Protein AF-A0A9D7K947-F1 (afdb_monomer_lite)

Foldseek 3Di:
DVVVVVVVVVVLCLLVVLQVCLVVVNDQLVVVVVVVVVVQVVVCVVVVHRPQDPCLVVDPCNVVVVVVVVLVSVLSVLLSVLCNPVNSLLSVLLVLVVVLVVLVCCCVVVVDDCPPVNVVVSVVSVVVSVVSPDDPDDDDDPPCVVVSNVSSNVSD

Sequence (156 aa):
MLLLGLCLLINSFIGVIFKWFETHRVDNLAAITSNYFVCLLTGSVVYGKWALPPDLFEKKWFWLAVLMGLLFIITFNLMALTVQKFGVSIATIFQKMSLIAPAILAISLYGEPAPWTKICGILLAILAIVLLSYKKGKTEDSLHLGWMVFYPSVFF

Structure (mmCIF, N/CA/C/O backbone):
data_AF-A0A9D7K947-F1
#
_entry.id   AF-A0A9D7K947-F1
#
loop_
_atom_site.group_PDB
_atom_site.id
_atom_site.type_symbol
_atom_site.label_atom_id
_atom_site.label_alt_id
_atom_site.label_comp_id
_atom_site.label_asym_id
_atom_site.label_entity_id
_atom_site.label_seq_id
_atom_site.pdbx_PDB_ins_code
_atom_site.Cartn_x
_atom_site.Cartn_y
_atom_site.Cartn_z
_atom_site.occupancy
_atom_site.B_iso_or_equiv
_atom_site.auth_seq_id
_atom_site.auth_comp_id
_atom_site.auth_asym_id
_atom_site.auth_atom_id
_atom_site.pdbx_PDB_model_num
ATOM 1 N N . MET A 1 1 ? 12.189 -7.640 15.724 1.00 82.69 1 MET A N 1
ATOM 2 C CA . MET A 1 1 ? 11.849 -6.234 16.056 1.00 82.69 1 MET A CA 1
ATOM 3 C C . MET A 1 1 ? 12.420 -5.238 15.043 1.00 82.69 1 MET A C 1
ATOM 5 O O . MET A 1 1 ? 11.670 -4.376 14.614 1.00 82.69 1 MET A O 1
ATOM 9 N N . LEU A 1 2 ? 13.674 -5.394 14.584 1.00 91.31 2 LEU A N 1
ATOM 10 C CA . LEU A 1 2 ? 14.295 -4.520 13.567 1.00 91.31 2 LEU A CA 1
ATOM 11 C C . LEU A 1 2 ? 13.490 -4.403 12.254 1.00 91.31 2 LEU A C 1
ATOM 13 O O . LEU A 1 2 ? 13.174 -3.296 11.838 1.00 91.31 2 LEU A O 1
ATOM 17 N N . LEU A 1 3 ? 13.101 -5.532 11.641 1.00 89.38 3 LEU A N 1
ATOM 18 C CA . LEU A 1 3 ? 12.311 -5.542 10.395 1.00 89.38 3 LEU A CA 1
ATOM 19 C C . LEU A 1 3 ? 10.975 -4.805 10.538 1.00 89.38 3 LEU A C 1
ATOM 21 O O . LEU A 1 3 ? 10.561 -4.082 9.642 1.00 89.38 3 LEU A O 1
ATOM 25 N N . LEU A 1 4 ? 10.326 -4.955 11.692 1.00 87.19 4 LEU A N 1
ATOM 26 C CA . LEU A 1 4 ? 9.044 -4.319 11.971 1.00 87.19 4 LEU A CA 1
ATOM 27 C C . LEU A 1 4 ? 9.204 -2.799 12.106 1.00 87.19 4 LEU A C 1
ATOM 29 O O . LEU A 1 4 ? 8.423 -2.052 11.528 1.00 87.19 4 LEU A O 1
ATOM 33 N N . GLY A 1 5 ? 10.261 -2.342 12.786 1.00 91.12 5 GLY A N 1
ATOM 34 C CA . GLY A 1 5 ? 10.614 -0.921 12.831 1.00 91.12 5 GLY A CA 1
ATOM 35 C C . GLY A 1 5 ? 10.901 -0.351 11.440 1.00 91.12 5 GLY A C 1
ATOM 36 O O . GLY A 1 5 ? 10.385 0.707 11.092 1.00 91.12 5 GLY A O 1
ATOM 37 N N . LEU A 1 6 ? 11.647 -1.086 10.613 1.00 88.56 6 LEU A N 1
ATOM 38 C CA . LEU A 1 6 ? 11.965 -0.677 9.245 1.00 88.56 6 LEU A CA 1
ATOM 39 C C . LEU A 1 6 ? 10.706 -0.591 8.363 1.00 88.56 6 LEU A C 1
ATOM 41 O O . LEU A 1 6 ? 10.530 0.392 7.648 1.00 88.56 6 LEU A O 1
ATOM 45 N N . CYS A 1 7 ? 9.785 -1.555 8.475 1.00 88.25 7 CYS A N 1
ATOM 46 C CA . CYS A 1 7 ? 8.483 -1.505 7.803 1.00 88.25 7 CYS A CA 1
ATOM 47 C C . CYS A 1 7 ? 7.656 -0.284 8.221 1.00 88.25 7 CYS A C 1
ATOM 49 O O . CYS A 1 7 ? 7.077 0.374 7.360 1.00 88.25 7 CYS A O 1
ATOM 51 N N . LEU A 1 8 ? 7.604 0.038 9.518 1.00 86.81 8 LEU A N 1
ATOM 52 C CA . LEU A 1 8 ? 6.869 1.208 10.009 1.00 86.81 8 LEU A CA 1
ATOM 53 C C . LEU A 1 8 ? 7.463 2.519 9.485 1.00 86.81 8 LEU A C 1
ATOM 55 O O . LEU A 1 8 ? 6.717 3.412 9.075 1.00 86.81 8 LEU A O 1
ATOM 59 N N . LEU A 1 9 ? 8.795 2.620 9.465 1.00 88.69 9 LEU A N 1
ATOM 60 C CA . LEU A 1 9 ? 9.492 3.778 8.912 1.00 88.69 9 LEU A CA 1
ATOM 61 C C . LEU A 1 9 ? 9.172 3.940 7.424 1.00 88.69 9 LEU A C 1
ATOM 63 O O . LEU A 1 9 ? 8.673 4.991 7.029 1.00 88.69 9 LEU A O 1
ATOM 67 N N . ILE A 1 10 ? 9.377 2.895 6.618 1.00 88.81 10 ILE A N 1
ATOM 68 C CA . ILE A 1 10 ? 9.125 2.940 5.169 1.00 88.81 10 ILE A CA 1
ATOM 69 C C . ILE A 1 10 ? 7.658 3.266 4.871 1.00 88.81 10 ILE A C 1
ATOM 71 O O . ILE A 1 10 ? 7.387 4.096 4.008 1.00 88.81 10 ILE A O 1
ATOM 75 N N . ASN A 1 11 ? 6.712 2.678 5.610 1.00 85.62 11 ASN A N 1
ATOM 76 C CA . ASN A 1 11 ? 5.289 2.969 5.438 1.00 85.62 11 ASN A CA 1
ATOM 77 C C . ASN A 1 11 ? 4.984 4.457 5.704 1.00 85.62 11 ASN A C 1
ATOM 79 O O . ASN A 1 11 ? 4.332 5.118 4.898 1.00 85.62 11 ASN A O 1
ATOM 83 N N . SER A 1 12 ? 5.564 5.028 6.763 1.00 83.62 12 SER A N 1
ATOM 84 C CA . SER A 1 12 ? 5.398 6.453 7.085 1.00 83.62 12 SER A CA 1
ATOM 85 C C . SER A 1 12 ? 5.957 7.381 5.993 1.00 83.62 12 SER A C 1
ATOM 87 O O . SER A 1 12 ? 5.421 8.467 5.768 1.00 83.62 12 SER A O 1
ATOM 89 N N . PHE A 1 13 ? 6.998 6.952 5.269 1.00 89.19 13 PHE A N 1
ATOM 90 C CA . PHE A 1 13 ? 7.571 7.711 4.153 1.00 89.19 13 PHE A CA 1
ATOM 91 C C . PHE A 1 13 ? 6.664 7.777 2.917 1.00 89.19 13 PHE A C 1
ATOM 93 O O . PHE A 1 13 ? 6.797 8.723 2.143 1.00 89.19 13 PHE A O 1
ATOM 100 N N . ILE A 1 14 ? 5.717 6.850 2.730 1.00 88.50 14 ILE A N 1
ATOM 101 C CA . ILE A 1 14 ? 4.839 6.827 1.544 1.00 88.50 14 ILE A CA 1
ATOM 102 C C . ILE A 1 14 ? 4.046 8.135 1.424 1.00 88.50 14 ILE A C 1
ATOM 104 O O . ILE A 1 14 ? 4.009 8.750 0.358 1.00 88.50 14 ILE A O 1
ATOM 108 N N . GLY A 1 15 ? 3.466 8.613 2.530 1.00 85.06 15 GLY A N 1
ATOM 109 C CA . GLY A 1 15 ? 2.753 9.893 2.543 1.00 85.06 15 GLY A CA 1
ATOM 110 C C . GLY A 1 15 ? 3.668 11.077 2.211 1.00 85.06 15 GLY A C 1
ATOM 111 O O . GLY A 1 15 ? 3.282 11.980 1.472 1.00 85.06 15 GLY A O 1
ATOM 112 N N . VAL A 1 16 ? 4.913 11.060 2.688 1.00 90.00 16 VAL A N 1
ATOM 113 C CA . VAL A 1 16 ? 5.898 12.105 2.368 1.00 90.00 16 VAL A CA 1
ATOM 114 C C . VAL A 1 16 ? 6.243 12.094 0.876 1.00 90.00 16 VAL A C 1
ATOM 116 O O . VAL A 1 16 ? 6.286 13.156 0.258 1.00 90.00 16 VAL A O 1
ATOM 119 N N . ILE A 1 17 ? 6.413 10.912 0.276 1.00 91.81 17 ILE A N 1
ATOM 120 C CA . ILE A 1 17 ? 6.685 10.749 -1.159 1.00 91.81 17 ILE A CA 1
ATOM 121 C C . ILE A 1 17 ? 5.522 11.283 -1.999 1.00 91.81 17 ILE A C 1
ATOM 123 O O . ILE A 1 17 ? 5.752 12.043 -2.935 1.00 91.81 17 ILE A O 1
ATOM 127 N N . PHE A 1 18 ? 4.272 10.968 -1.648 1.00 91.06 18 PHE A N 1
ATOM 128 C CA . PHE A 1 18 ? 3.122 11.501 -2.383 1.00 91.06 18 PHE A CA 1
ATOM 129 C C . PHE A 1 18 ? 3.003 13.020 -2.285 1.00 91.06 18 PHE A C 1
ATOM 131 O O . PHE A 1 18 ? 2.647 13.668 -3.273 1.00 91.06 18 PHE A O 1
ATOM 138 N N . LYS A 1 19 ? 3.348 13.607 -1.133 1.00 88.69 19 LYS A N 1
ATOM 139 C CA . LYS A 1 19 ? 3.427 15.067 -1.012 1.00 88.69 19 LYS A CA 1
ATOM 140 C C . LYS A 1 19 ? 4.570 15.638 -1.854 1.00 88.69 19 LYS A C 1
ATOM 142 O O . LYS A 1 19 ? 4.423 16.689 -2.467 1.00 88.69 19 LYS A O 1
ATOM 147 N N . TRP A 1 20 ? 5.693 14.932 -1.930 1.00 93.31 20 TRP A N 1
ATOM 148 C CA . TRP A 1 20 ? 6.827 15.315 -2.766 1.00 93.31 20 TRP A CA 1
ATOM 149 C C . TRP A 1 20 ? 6.498 15.245 -4.269 1.00 93.31 20 TRP A C 1
ATOM 151 O O . TRP A 1 20 ? 6.892 16.155 -5.003 1.00 93.31 20 TRP A O 1
ATOM 161 N N . PHE A 1 21 ? 5.723 14.246 -4.714 1.00 93.62 21 PHE A N 1
ATOM 162 C CA . PHE A 1 21 ? 5.224 14.141 -6.093 1.00 93.62 21 PHE A CA 1
ATOM 163 C C . PHE A 1 21 ? 4.383 15.348 -6.504 1.00 93.62 21 PHE A C 1
ATOM 165 O O . PHE A 1 21 ? 4.563 15.845 -7.611 1.00 93.62 21 PHE A O 1
ATOM 172 N N . GLU A 1 22 ? 3.535 15.873 -5.619 1.00 91.06 22 GLU A N 1
ATOM 173 C CA . GLU A 1 22 ? 2.759 17.091 -5.893 1.00 91.06 22 GLU A CA 1
ATOM 174 C C . GLU A 1 22 ? 3.663 18.302 -6.120 1.00 91.06 22 GLU A C 1
ATOM 176 O O . GLU A 1 22 ? 3.508 19.010 -7.115 1.00 91.06 22 GLU A O 1
ATOM 181 N N . THR A 1 23 ? 4.653 18.506 -5.247 1.00 90.81 23 THR A N 1
ATOM 182 C CA . THR A 1 23 ? 5.606 19.619 -5.367 1.00 90.81 23 THR A CA 1
ATOM 183 C C . THR A 1 23 ? 6.410 19.552 -6.669 1.00 90.81 23 THR A C 1
ATOM 185 O O . THR A 1 23 ? 6.706 20.587 -7.262 1.00 90.81 23 THR A O 1
ATOM 188 N N . HIS A 1 24 ? 6.734 18.345 -7.140 1.00 92.50 24 HIS A N 1
ATOM 189 C CA . HIS A 1 24 ? 7.538 18.117 -8.348 1.00 92.50 24 HIS A CA 1
ATOM 190 C C . HIS A 1 24 ? 6.697 17.801 -9.593 1.00 92.50 24 HIS A C 1
ATOM 192 O O . HIS A 1 24 ? 7.260 17.513 -10.646 1.00 92.50 24 HIS A O 1
ATOM 198 N N . ARG A 1 25 ? 5.361 17.873 -9.490 1.00 91.38 25 ARG A N 1
ATOM 199 C CA . ARG A 1 25 ? 4.404 17.573 -10.571 1.00 91.38 25 ARG A CA 1
ATOM 200 C C . ARG A 1 25 ? 4.622 16.199 -11.220 1.00 91.38 25 ARG A C 1
ATOM 202 O O . ARG A 1 25 ? 4.486 16.048 -12.432 1.00 91.38 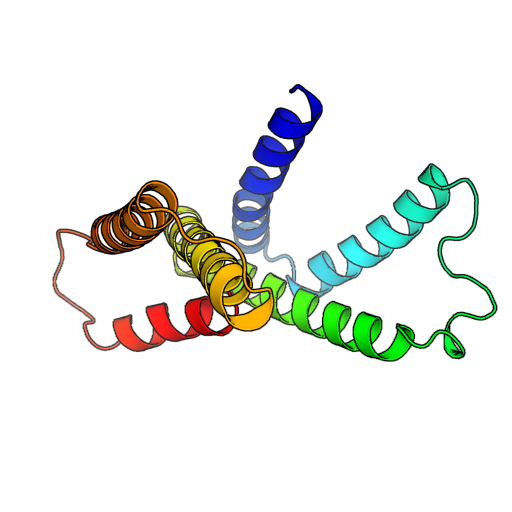25 ARG A O 1
ATOM 209 N N . VAL A 1 26 ? 4.968 15.205 -10.409 1.00 94.38 26 VAL A N 1
ATOM 210 C CA . VAL A 1 26 ? 5.088 13.812 -10.850 1.00 94.38 26 VAL A CA 1
ATOM 211 C C . VAL A 1 26 ? 3.690 13.214 -10.981 1.00 94.38 26 VAL A C 1
ATOM 213 O O . VAL A 1 26 ? 2.857 13.375 -10.089 1.00 94.38 26 VAL A O 1
ATOM 216 N N . ASP A 1 27 ? 3.435 12.507 -12.081 1.00 94.31 27 ASP A N 1
ATOM 217 C CA . ASP A 1 27 ? 2.174 11.797 -12.280 1.00 94.31 27 ASP A CA 1
ATOM 218 C C . ASP A 1 27 ? 2.063 10.592 -11.328 1.00 94.31 27 ASP A C 1
ATOM 220 O O . ASP A 1 27 ? 2.910 9.692 -11.325 1.00 94.31 27 ASP A O 1
ATOM 224 N N . ASN A 1 28 ? 1.004 10.578 -10.512 1.00 93.25 28 ASN A N 1
ATOM 225 C CA . ASN A 1 28 ? 0.792 9.544 -9.498 1.00 93.25 28 ASN A CA 1
ATOM 226 C C . ASN A 1 28 ? 0.609 8.158 -10.136 1.00 93.25 28 ASN A C 1
ATOM 228 O O . ASN A 1 28 ? 1.173 7.181 -9.643 1.00 93.25 28 ASN A O 1
ATOM 232 N N . LEU A 1 29 ? -0.141 8.063 -11.239 1.00 92.94 29 LEU A N 1
ATOM 233 C CA . LEU A 1 29 ? -0.443 6.789 -11.889 1.00 92.94 29 LEU A CA 1
ATOM 234 C C . LEU A 1 29 ? 0.827 6.157 -12.468 1.00 92.94 29 LEU A C 1
ATOM 236 O O . LEU A 1 29 ? 1.076 4.970 -12.242 1.00 92.94 29 LEU A O 1
ATOM 240 N N . ALA A 1 30 ? 1.653 6.943 -13.156 1.00 93.94 30 ALA A N 1
ATOM 241 C CA . ALA A 1 30 ? 2.933 6.507 -13.694 1.00 93.94 30 ALA A CA 1
ATOM 242 C C . ALA A 1 30 ? 3.892 6.072 -12.577 1.00 93.94 30 ALA A C 1
ATOM 244 O O . ALA A 1 30 ? 4.509 5.008 -12.684 1.00 93.94 30 ALA A O 1
ATOM 245 N N . ALA A 1 31 ? 3.986 6.839 -11.486 1.00 94.19 31 ALA A N 1
ATOM 246 C CA . ALA A 1 31 ? 4.844 6.498 -10.352 1.00 94.19 31 ALA A CA 1
ATOM 247 C C . ALA A 1 31 ? 4.403 5.201 -9.649 1.00 94.19 31 ALA A C 1
ATOM 249 O O . ALA A 1 31 ? 5.232 4.323 -9.396 1.00 94.19 31 ALA A O 1
ATOM 250 N N . ILE A 1 32 ? 3.101 5.045 -9.383 1.00 93.75 32 ILE A N 1
ATOM 251 C CA . ILE A 1 32 ? 2.536 3.840 -8.760 1.00 93.75 32 ILE A CA 1
ATOM 252 C C . ILE A 1 32 ? 2.727 2.631 -9.681 1.00 93.75 32 ILE A C 1
ATOM 254 O O . ILE A 1 32 ? 3.237 1.602 -9.247 1.00 93.75 32 ILE A O 1
ATOM 258 N N . THR A 1 33 ? 2.405 2.751 -10.969 1.00 93.62 33 THR A N 1
ATOM 259 C CA . THR A 1 33 ? 2.578 1.646 -11.927 1.00 93.62 33 THR A CA 1
ATOM 260 C C . THR A 1 33 ? 4.053 1.244 -12.053 1.00 93.62 33 THR A C 1
ATOM 262 O O . THR A 1 33 ? 4.380 0.058 -12.058 1.00 93.62 33 THR A O 1
ATOM 265 N N . SER A 1 34 ? 4.967 2.218 -12.062 1.00 94.69 34 SER A N 1
ATOM 266 C CA . SER A 1 34 ? 6.415 1.964 -12.063 1.00 94.69 34 SER A CA 1
ATOM 267 C C . SER A 1 34 ? 6.870 1.220 -10.806 1.00 94.69 34 SER A C 1
ATOM 269 O O . SER A 1 34 ? 7.671 0.290 -10.901 1.00 94.69 34 SER A O 1
ATOM 271 N N . ASN A 1 35 ? 6.331 1.567 -9.633 1.00 93.88 35 ASN A N 1
ATOM 272 C CA . ASN A 1 35 ? 6.618 0.852 -8.389 1.00 93.88 35 ASN A CA 1
ATOM 273 C C . ASN A 1 35 ? 6.250 -0.639 -8.481 1.00 93.88 35 ASN A C 1
ATOM 275 O O . ASN A 1 35 ? 7.035 -1.479 -8.050 1.00 93.88 35 ASN A O 1
ATOM 279 N N . TYR A 1 36 ? 5.134 -0.980 -9.123 1.00 92.25 36 TYR A N 1
ATOM 280 C CA . TYR A 1 36 ? 4.737 -2.372 -9.339 1.00 92.25 36 TYR A CA 1
ATOM 281 C C . TYR A 1 36 ? 5.701 -3.154 -10.234 1.00 92.25 36 TYR A C 1
ATOM 283 O O . TYR A 1 36 ? 6.011 -4.312 -9.939 1.00 92.25 36 TYR A O 1
ATOM 291 N N . PHE A 1 37 ? 6.229 -2.528 -11.288 1.00 93.81 37 PHE A N 1
ATOM 292 C CA . PHE A 1 37 ? 7.290 -3.139 -12.092 1.00 93.81 37 PHE A CA 1
ATOM 293 C C . PHE A 1 37 ? 8.552 -3.381 -11.259 1.00 93.81 37 PHE A C 1
ATOM 295 O O . PHE A 1 37 ? 9.140 -4.462 -11.325 1.00 93.81 37 PHE A O 1
ATOM 302 N N . VAL A 1 38 ? 8.937 -2.419 -10.415 1.00 95.56 38 VAL A N 1
ATOM 303 C CA . VAL A 1 38 ? 10.063 -2.587 -9.485 1.00 95.56 38 VAL A CA 1
ATOM 304 C C . VAL A 1 38 ? 9.794 -3.727 -8.500 1.00 95.56 38 VAL A C 1
ATOM 306 O O . VAL A 1 38 ? 10.692 -4.533 -8.261 1.00 95.56 38 VAL A O 1
ATOM 309 N N . CYS A 1 39 ? 8.577 -3.865 -7.972 1.00 93.38 39 CYS A N 1
ATOM 310 C CA . CYS A 1 39 ? 8.183 -4.992 -7.121 1.00 93.38 39 CYS A CA 1
ATOM 311 C C . CYS A 1 39 ? 8.303 -6.343 -7.840 1.00 93.38 39 CYS A C 1
ATOM 313 O O . CYS A 1 39 ? 8.804 -7.298 -7.249 1.00 93.38 39 CYS A O 1
ATOM 315 N N . LEU A 1 40 ? 7.906 -6.434 -9.112 1.00 94.06 40 LEU A N 1
ATOM 316 C CA . LEU A 1 40 ? 8.065 -7.661 -9.899 1.00 94.06 40 LEU A CA 1
ATOM 317 C C . LEU A 1 40 ? 9.545 -8.039 -10.070 1.00 94.06 40 LEU A C 1
ATOM 319 O O . LEU A 1 40 ? 9.919 -9.202 -9.890 1.00 94.06 40 LEU A O 1
ATOM 323 N N . LEU A 1 41 ? 10.391 -7.058 -10.395 1.00 95.88 41 LEU A N 1
ATOM 324 C CA . LEU A 1 41 ? 11.828 -7.264 -10.585 1.00 95.88 41 LEU A CA 1
ATOM 325 C C . LEU A 1 41 ? 12.517 -7.639 -9.274 1.00 95.88 41 LEU A C 1
ATOM 327 O O . LEU A 1 41 ? 13.185 -8.667 -9.197 1.00 95.88 41 LEU A O 1
ATOM 331 N N . THR A 1 42 ? 12.321 -6.841 -8.227 1.00 95.81 42 THR A N 1
ATOM 332 C CA . THR A 1 42 ? 12.894 -7.104 -6.899 1.00 95.81 42 THR A CA 1
ATOM 333 C C . THR A 1 42 ? 12.393 -8.424 -6.325 1.00 95.81 42 THR A C 1
ATOM 335 O O . THR A 1 42 ? 13.199 -9.196 -5.815 1.00 95.81 42 THR A O 1
ATOM 338 N N . GLY A 1 43 ? 11.107 -8.743 -6.483 1.00 94.38 43 GLY A N 1
ATOM 339 C CA . GLY A 1 43 ? 10.545 -10.035 -6.102 1.00 94.38 43 GLY A CA 1
ATOM 340 C C . GLY A 1 43 ? 11.209 -11.194 -6.843 1.00 94.38 43 GLY A C 1
ATOM 341 O O . GLY A 1 43 ? 11.581 -12.179 -6.213 1.00 94.38 43 GLY A O 1
ATOM 342 N N . SER A 1 44 ? 11.446 -11.054 -8.150 1.00 95.00 44 SER A N 1
ATOM 343 C CA . SER A 1 44 ? 12.145 -12.075 -8.944 1.00 95.00 44 SER A CA 1
ATOM 344 C C . SER A 1 44 ? 13.601 -12.262 -8.497 1.00 95.00 44 SER A C 1
ATOM 346 O O . SER A 1 44 ? 14.077 -13.390 -8.376 1.00 95.00 44 SER A O 1
ATOM 348 N N . VAL A 1 45 ? 14.303 -11.165 -8.197 1.00 96.38 45 VAL A N 1
ATOM 349 C CA . VAL A 1 45 ? 15.688 -11.199 -7.698 1.00 96.38 45 VAL A CA 1
ATOM 350 C C . VAL A 1 45 ? 15.759 -11.868 -6.326 1.00 96.38 45 VAL A C 1
ATOM 352 O O . VAL A 1 45 ? 16.550 -12.788 -6.136 1.00 96.38 45 VAL A O 1
ATOM 355 N N . VAL A 1 46 ? 14.914 -11.451 -5.380 1.00 94.81 46 VAL A N 1
ATOM 356 C CA . VAL A 1 46 ? 14.894 -11.995 -4.012 1.00 94.81 46 VAL A CA 1
ATOM 357 C C . VAL A 1 46 ? 14.475 -13.464 -4.004 1.00 94.81 46 VAL A C 1
ATOM 359 O O . VAL A 1 46 ? 15.013 -14.255 -3.233 1.00 94.81 46 VAL A O 1
ATOM 362 N N . TYR A 1 47 ? 13.538 -13.848 -4.872 1.00 92.75 47 TYR A N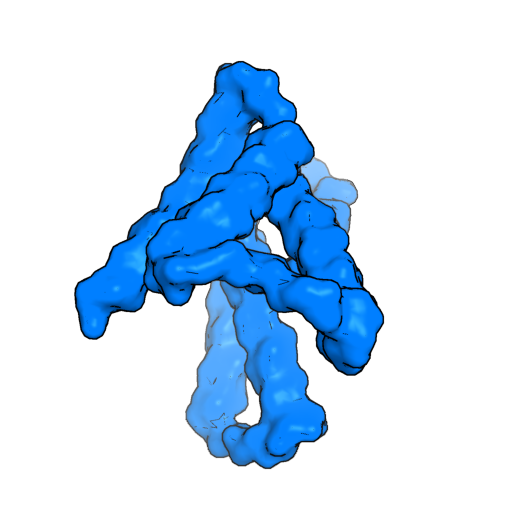 1
ATOM 363 C CA . TYR A 1 47 ? 13.080 -15.230 -4.981 1.00 92.75 47 TYR A CA 1
ATOM 364 C C . TYR A 1 47 ? 14.063 -16.136 -5.744 1.00 92.75 47 TYR A C 1
ATOM 366 O O . TYR A 1 47 ? 13.903 -17.357 -5.736 1.00 92.75 47 TYR A O 1
ATOM 374 N N . GLY A 1 48 ? 15.076 -15.559 -6.401 1.00 93.88 48 GLY A N 1
ATOM 375 C CA . GLY A 1 48 ? 16.093 -16.282 -7.170 1.00 93.88 48 GLY A CA 1
ATOM 376 C C . GLY A 1 48 ? 15.581 -16.897 -8.477 1.00 93.88 48 GLY A C 1
ATOM 377 O O . GLY A 1 48 ? 16.285 -17.683 -9.107 1.00 93.88 48 GLY A O 1
ATOM 378 N N . LYS A 1 49 ? 14.353 -16.570 -8.886 1.00 92.75 49 LYS A N 1
ATOM 379 C CA . LYS A 1 49 ? 13.720 -17.029 -10.127 1.00 92.75 49 LYS A CA 1
ATOM 380 C C . LYS A 1 49 ? 12.635 -16.053 -10.552 1.00 92.75 49 LYS A C 1
ATOM 382 O O . LYS A 1 49 ? 12.182 -15.234 -9.757 1.00 92.75 49 LYS A O 1
ATOM 387 N N . TRP A 1 50 ? 12.192 -16.166 -11.801 1.00 91.62 50 TRP A N 1
ATOM 388 C CA . TRP A 1 50 ? 11.111 -15.331 -12.313 1.00 91.62 50 TRP A CA 1
ATOM 389 C C . TRP A 1 50 ? 9.860 -15.456 -11.433 1.00 91.62 50 TRP A C 1
ATOM 391 O O . TRP A 1 50 ? 9.388 -16.564 -11.165 1.00 91.62 50 TRP A O 1
ATOM 401 N N . ALA A 1 51 ? 9.348 -14.321 -10.952 1.00 89.31 51 ALA A N 1
ATOM 402 C CA . ALA A 1 51 ? 8.241 -14.295 -9.998 1.00 89.31 51 ALA A CA 1
ATOM 403 C C . ALA A 1 51 ? 6.898 -14.731 -10.611 1.00 89.31 51 ALA A C 1
ATOM 405 O O . ALA A 1 51 ? 5.978 -15.073 -9.867 1.00 89.31 51 ALA A O 1
ATOM 406 N N . LEU A 1 52 ? 6.776 -14.750 -11.945 1.00 88.50 52 LEU A N 1
ATOM 407 C CA . LEU A 1 52 ? 5.576 -15.228 -12.632 1.00 88.50 52 LEU A CA 1
ATOM 408 C C . LEU A 1 52 ? 5.748 -16.707 -13.010 1.00 88.50 52 LEU A C 1
ATOM 410 O O . LEU A 1 52 ? 6.603 -17.026 -13.838 1.00 88.50 52 LEU A O 1
ATOM 414 N N . PRO A 1 53 ? 4.957 -17.623 -12.433 1.00 86.56 53 PRO A N 1
ATOM 415 C CA . PRO A 1 53 ? 4.990 -19.018 -12.840 1.00 86.56 53 PRO A CA 1
ATOM 416 C C . PRO A 1 53 ? 4.441 -19.180 -14.273 1.00 86.56 53 PRO A C 1
ATOM 418 O O . PRO A 1 53 ? 3.567 -18.418 -14.687 1.00 86.56 53 PRO A O 1
ATOM 421 N N . PRO A 1 54 ? 4.920 -20.169 -15.044 1.00 88.06 54 PRO A N 1
ATOM 422 C CA . PRO A 1 54 ? 4.478 -20.376 -16.424 1.00 88.06 54 PRO A CA 1
ATOM 423 C C . PRO A 1 54 ? 2.997 -20.778 -16.530 1.00 88.06 54 PRO A C 1
ATOM 425 O O . PRO A 1 54 ? 2.349 -20.459 -17.519 1.00 88.06 54 PRO A O 1
ATOM 428 N N . ASP A 1 55 ? 2.441 -21.408 -15.494 1.00 92.44 55 ASP A N 1
ATOM 429 C CA . ASP A 1 55 ? 1.037 -21.820 -15.392 1.00 92.44 55 ASP A CA 1
ATOM 430 C C . ASP A 1 55 ? 0.158 -20.780 -14.666 1.00 92.44 55 ASP A C 1
ATOM 432 O O . ASP A 1 55 ? -0.880 -21.111 -14.092 1.00 92.44 55 ASP A O 1
ATOM 436 N N . LEU A 1 56 ? 0.571 -19.505 -14.661 1.00 90.50 56 LEU A N 1
ATOM 437 C CA . LEU A 1 56 ? -0.093 -18.418 -13.930 1.00 90.50 56 LEU A CA 1
ATOM 438 C C . LEU A 1 56 ? -1.600 -18.331 -14.215 1.00 90.50 56 LEU A C 1
ATOM 440 O O . LEU A 1 56 ? -2.387 -18.195 -13.282 1.00 90.50 56 LEU A O 1
ATOM 444 N N . PHE A 1 57 ? -1.996 -18.430 -15.485 1.00 92.31 57 PHE A N 1
ATOM 445 C CA . PHE A 1 57 ? -3.394 -18.298 -15.909 1.00 92.31 57 PHE A CA 1
ATOM 446 C C . PHE A 1 57 ? -4.280 -19.466 -15.454 1.00 92.31 57 PHE A C 1
ATOM 448 O O . PHE A 1 57 ? -5.493 -19.310 -15.344 1.00 92.31 57 PHE A O 1
ATOM 455 N N . GLU A 1 58 ? -3.687 -20.621 -15.150 1.00 94.31 58 GLU A N 1
ATOM 456 C CA . GLU A 1 58 ? -4.401 -21.811 -14.676 1.00 94.31 58 GLU A CA 1
ATOM 457 C C . GLU A 1 58 ? -4.608 -21.790 -13.154 1.00 94.31 58 GLU A C 1
ATOM 459 O O . GLU A 1 58 ? -5.371 -22.585 -12.591 1.00 94.31 58 GLU A O 1
ATOM 464 N N . LYS A 1 59 ? -3.948 -20.866 -12.446 1.00 92.50 59 LYS A N 1
ATOM 465 C CA . LYS A 1 59 ? -4.086 -20.751 -10.997 1.00 92.50 59 LYS A CA 1
ATOM 466 C C . LYS A 1 59 ? -5.466 -20.214 -10.634 1.00 92.50 59 LYS A C 1
ATOM 468 O O . LYS A 1 59 ? -5.860 -19.124 -11.033 1.00 92.50 59 LYS A O 1
ATOM 473 N N . LYS A 1 60 ? -6.158 -20.922 -9.735 1.00 93.44 60 LYS A N 1
ATOM 474 C CA . LYS A 1 60 ? -7.473 -20.513 -9.199 1.00 93.44 60 LYS A CA 1
ATOM 475 C C . LYS A 1 60 ? -7.479 -19.099 -8.597 1.00 93.44 60 LYS A C 1
ATOM 477 O O . LYS A 1 60 ? -8.506 -18.434 -8.614 1.00 93.44 60 LYS A O 1
ATOM 482 N N . TRP A 1 61 ? -6.344 -18.642 -8.067 1.00 92.19 61 TRP A N 1
ATOM 483 C CA . TRP A 1 61 ? -6.191 -17.317 -7.461 1.00 92.19 61 TRP A CA 1
ATOM 484 C C . TRP A 1 61 ? -5.860 -16.205 -8.466 1.00 92.19 61 TRP A C 1
ATOM 486 O O . TRP A 1 61 ? -5.827 -15.046 -8.064 1.00 92.19 61 TRP A O 1
ATOM 496 N N . PHE A 1 62 ? -5.629 -16.516 -9.747 1.00 93.44 62 PHE A N 1
ATOM 497 C CA . PHE A 1 62 ? -5.211 -15.538 -10.756 1.00 93.44 62 PHE A CA 1
ATOM 498 C C . PHE A 1 62 ? -6.186 -14.362 -10.860 1.00 93.44 62 PHE A C 1
ATOM 500 O O . PHE A 1 62 ? -5.792 -13.213 -10.680 1.00 93.44 62 PHE A O 1
ATOM 507 N N . TRP A 1 63 ? -7.476 -14.647 -11.059 1.00 93.00 63 TRP A N 1
ATOM 508 C CA . TRP A 1 63 ? -8.502 -13.607 -11.177 1.00 93.00 63 TRP A CA 1
ATOM 509 C C . TRP A 1 63 ? -8.644 -12.768 -9.905 1.00 93.00 63 TRP A C 1
ATOM 511 O O . TRP A 1 63 ? -8.831 -11.555 -9.985 1.00 93.00 63 TRP A O 1
ATOM 521 N N . LEU A 1 64 ? -8.483 -13.390 -8.733 1.00 93.19 64 LEU A N 1
ATOM 522 C CA . LEU A 1 64 ? -8.489 -12.676 -7.458 1.00 93.19 64 LEU A CA 1
ATOM 523 C C . LEU A 1 64 ? -7.261 -11.762 -7.319 1.00 93.19 64 LEU A C 1
ATOM 525 O O . LEU A 1 64 ? -7.391 -10.638 -6.842 1.00 93.19 64 LEU A O 1
ATOM 529 N N . ALA A 1 65 ? -6.087 -12.208 -7.771 1.00 91.94 65 ALA A N 1
ATOM 530 C CA . ALA A 1 65 ? -4.864 -11.408 -7.770 1.00 91.94 65 ALA A CA 1
ATOM 531 C C . ALA A 1 65 ? -4.945 -10.225 -8.748 1.00 91.94 65 ALA A C 1
ATOM 533 O O . ALA A 1 65 ? -4.515 -9.127 -8.402 1.00 91.94 65 ALA A O 1
ATOM 534 N N . VAL A 1 66 ? -5.544 -10.417 -9.930 1.00 92.50 66 VAL A N 1
ATOM 535 C CA . VAL A 1 66 ? -5.810 -9.329 -10.888 1.00 92.50 66 VAL A CA 1
ATOM 536 C C . VAL A 1 66 ? -6.738 -8.285 -10.268 1.00 92.50 66 VAL A C 1
ATOM 538 O O . VAL A 1 66 ? -6.415 -7.098 -10.280 1.00 92.50 66 VAL A O 1
ATOM 541 N N . LEU A 1 67 ? -7.853 -8.720 -9.671 1.00 93.69 67 LEU A N 1
ATOM 542 C CA . LEU A 1 67 ? -8.783 -7.822 -8.986 1.00 93.69 67 LEU A CA 1
ATOM 543 C C . LEU A 1 67 ? -8.091 -7.053 -7.851 1.00 93.69 67 LEU A C 1
ATOM 545 O O . LEU A 1 67 ? -8.237 -5.836 -7.757 1.00 93.69 67 LEU A O 1
ATOM 549 N N . MET A 1 68 ? -7.302 -7.744 -7.025 1.00 91.12 68 MET A N 1
ATOM 550 C CA . MET A 1 68 ? -6.538 -7.116 -5.944 1.00 91.12 68 MET A CA 1
ATOM 551 C C . MET A 1 68 ? -5.522 -6.101 -6.466 1.00 91.12 68 MET A C 1
ATOM 553 O O . MET A 1 68 ? -5.423 -5.015 -5.906 1.00 91.12 68 MET A O 1
ATOM 557 N N . GLY A 1 69 ? -4.812 -6.403 -7.556 1.00 91.75 69 GLY A N 1
ATOM 558 C CA . GLY A 1 69 ? -3.881 -5.464 -8.185 1.00 91.75 69 GLY A CA 1
ATOM 559 C C . GLY A 1 69 ? -4.573 -4.186 -8.665 1.00 91.75 69 GLY A C 1
ATOM 560 O O . GLY A 1 69 ? -4.097 -3.087 -8.384 1.00 91.75 69 GLY A O 1
ATOM 561 N N . LEU A 1 70 ? -5.731 -4.317 -9.321 1.00 91.94 70 LEU A N 1
ATOM 562 C CA . LEU A 1 70 ? -6.529 -3.169 -9.766 1.00 91.94 70 LEU A CA 1
ATOM 563 C C . LEU A 1 70 ? -7.011 -2.317 -8.587 1.00 91.94 70 LEU A C 1
ATOM 565 O O . LEU A 1 70 ? -6.830 -1.099 -8.599 1.00 91.94 70 LEU A O 1
ATOM 569 N N . LEU A 1 71 ? -7.575 -2.954 -7.556 1.00 90.19 71 LEU A N 1
ATOM 570 C CA . LEU A 1 71 ? -8.019 -2.260 -6.346 1.00 90.19 71 LEU A CA 1
ATOM 571 C C . LEU A 1 71 ? -6.865 -1.515 -5.676 1.00 90.19 71 LEU A C 1
ATOM 573 O O . LEU A 1 71 ? -7.028 -0.371 -5.268 1.00 90.19 71 LEU A O 1
ATOM 577 N N . PHE A 1 72 ? -5.682 -2.118 -5.623 1.00 89.06 72 PHE A N 1
ATOM 578 C CA . PHE A 1 72 ? -4.530 -1.498 -4.986 1.00 89.06 72 PHE A CA 1
ATOM 579 C C . PHE A 1 72 ? -4.043 -0.258 -5.746 1.00 89.06 72 PHE A C 1
ATOM 581 O O . PHE A 1 72 ? -3.750 0.757 -5.116 1.00 89.06 72 PHE A O 1
ATOM 588 N N . ILE A 1 73 ? -4.028 -0.279 -7.086 1.00 91.56 73 ILE A N 1
ATOM 589 C CA . ILE A 1 73 ? -3.705 0.914 -7.892 1.00 91.56 73 ILE A CA 1
ATOM 590 C C . ILE A 1 73 ? -4.720 2.035 -7.629 1.00 91.56 73 ILE A C 1
ATOM 592 O O . ILE A 1 73 ? -4.321 3.192 -7.459 1.00 91.56 73 ILE A O 1
ATOM 596 N N . ILE A 1 74 ? -6.014 1.706 -7.568 1.00 91.00 74 ILE A N 1
ATOM 597 C CA . ILE A 1 74 ? -7.085 2.671 -7.273 1.00 91.00 74 ILE A CA 1
ATOM 598 C C . ILE A 1 74 ? -6.881 3.275 -5.879 1.00 91.00 74 ILE A C 1
ATOM 600 O O . ILE A 1 74 ? -6.818 4.498 -5.742 1.00 91.00 74 ILE A O 1
ATOM 604 N N . THR A 1 75 ? -6.704 2.437 -4.857 1.00 87.69 75 THR A N 1
ATOM 605 C CA . THR A 1 75 ? -6.529 2.880 -3.469 1.00 87.69 75 THR A CA 1
ATOM 606 C C . THR A 1 75 ? -5.254 3.705 -3.285 1.00 87.69 75 THR A C 1
ATOM 608 O O . THR A 1 75 ? -5.289 4.723 -2.595 1.00 87.69 75 THR A O 1
ATOM 611 N N . PHE A 1 76 ? -4.138 3.352 -3.934 1.00 89.25 76 PHE A N 1
ATOM 612 C CA . PHE A 1 76 ? -2.902 4.145 -3.857 1.00 89.25 76 PHE A CA 1
ATOM 613 C C . PHE A 1 76 ? -3.034 5.506 -4.544 1.00 89.25 76 PHE A C 1
ATOM 615 O O . PHE A 1 76 ? -2.540 6.502 -4.015 1.00 89.25 76 PHE A O 1
ATOM 622 N N . ASN A 1 77 ? -3.734 5.587 -5.678 1.00 90.69 77 ASN A N 1
ATOM 623 C CA . ASN A 1 77 ? -4.018 6.878 -6.311 1.00 90.69 77 ASN A CA 1
ATOM 624 C C . ASN A 1 77 ? -4.938 7.736 -5.442 1.00 90.69 77 ASN A C 1
ATOM 626 O O . 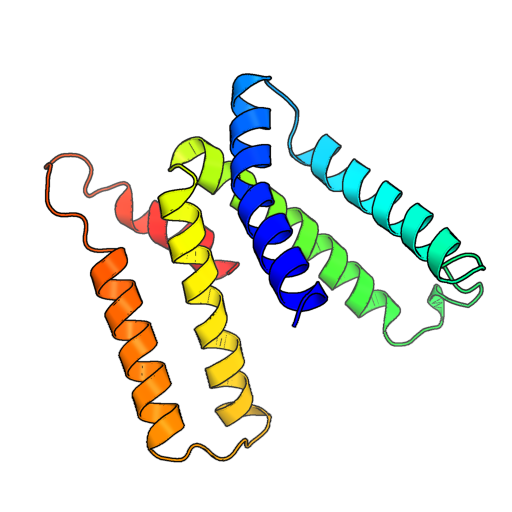ASN A 1 77 ? -4.710 8.937 -5.295 1.00 90.69 77 ASN A O 1
ATOM 630 N N . LEU A 1 78 ? -5.946 7.126 -4.820 1.00 87.81 78 LEU A N 1
ATOM 631 C CA . LEU A 1 78 ? -6.832 7.823 -3.899 1.00 87.81 78 LEU A CA 1
ATOM 632 C C . LEU A 1 78 ? -6.069 8.343 -2.677 1.00 87.81 78 LEU A C 1
ATOM 634 O O . LEU A 1 78 ? -6.219 9.507 -2.313 1.00 87.81 78 LEU A O 1
ATOM 638 N N . MET A 1 79 ? -5.180 7.523 -2.112 1.00 86.12 79 MET A N 1
ATOM 639 C CA . MET A 1 79 ? -4.274 7.927 -1.039 1.00 86.12 79 MET A CA 1
ATOM 640 C C . MET A 1 79 ? -3.405 9.114 -1.454 1.00 86.12 79 MET A C 1
ATOM 642 O O . MET A 1 79 ? -3.307 10.083 -0.699 1.00 86.12 79 MET A O 1
ATOM 646 N N . ALA A 1 80 ? -2.797 9.057 -2.642 1.00 89.06 80 ALA A N 1
ATOM 647 C CA . ALA A 1 80 ? -1.988 10.148 -3.167 1.00 89.06 80 ALA A CA 1
ATOM 648 C C . ALA A 1 80 ? -2.816 11.438 -3.251 1.00 89.06 80 ALA A C 1
ATOM 650 O O . ALA A 1 80 ? -2.424 12.453 -2.681 1.00 89.06 80 ALA A O 1
ATOM 651 N N . LEU A 1 81 ? -4.014 11.386 -3.839 1.00 87.12 81 LEU A N 1
ATOM 652 C CA . LEU A 1 81 ? -4.921 12.535 -3.912 1.00 87.12 81 LEU A CA 1
ATOM 653 C C . LEU A 1 81 ? -5.295 13.080 -2.527 1.00 87.12 81 LEU A C 1
ATOM 655 O O . LEU A 1 81 ? -5.306 14.298 -2.334 1.00 87.12 81 LEU A O 1
ATOM 659 N N . THR A 1 82 ? -5.584 12.210 -1.556 1.00 83.94 82 THR A N 1
ATOM 660 C CA . THR A 1 82 ? -5.905 12.622 -0.184 1.00 83.94 82 THR A CA 1
ATOM 661 C C . THR A 1 82 ? -4.718 13.314 0.480 1.00 83.94 82 THR A C 1
ATOM 663 O O . THR A 1 82 ? -4.884 14.383 1.063 1.00 83.94 82 THR A O 1
ATOM 666 N N . VAL A 1 83 ? -3.516 12.746 0.368 1.00 86.88 83 VAL A N 1
ATOM 667 C CA . VAL A 1 83 ? -2.285 13.332 0.917 1.00 86.88 83 VAL A CA 1
ATOM 668 C C . VAL A 1 83 ? -1.991 14.694 0.293 1.00 86.88 83 VAL A C 1
ATOM 670 O O . VAL A 1 83 ? -1.606 15.629 0.997 1.00 86.88 83 VAL A O 1
ATOM 673 N N . GLN A 1 84 ? -2.174 14.816 -1.018 1.00 85.81 84 GLN A N 1
ATOM 674 C CA . GLN A 1 84 ? -1.863 16.037 -1.750 1.00 85.81 84 GLN A CA 1
ATOM 675 C C . GLN A 1 84 ? -2.846 17.156 -1.376 1.00 85.81 84 GLN A C 1
ATOM 677 O O . GLN A 1 84 ? -2.426 18.227 -0.933 1.00 85.81 84 GLN A O 1
ATOM 682 N N . LYS A 1 85 ? -4.156 16.864 -1.397 1.00 82.81 85 LYS A N 1
ATOM 683 C CA . LYS A 1 85 ? -5.222 17.839 -1.099 1.00 82.81 85 LYS A CA 1
ATOM 684 C C . LYS A 1 85 ? -5.377 18.178 0.384 1.00 82.81 85 LYS A C 1
ATOM 686 O O . LYS A 1 85 ? -5.612 19.333 0.723 1.00 82.81 85 LYS A O 1
ATOM 691 N N . PHE A 1 86 ? -5.277 17.188 1.267 1.00 79.12 86 PHE A N 1
ATOM 692 C CA . PHE A 1 86 ? -5.607 17.331 2.694 1.00 79.12 86 PHE A CA 1
ATOM 693 C C . PHE A 1 86 ? -4.387 17.198 3.616 1.00 79.12 86 PHE A C 1
ATOM 695 O O . PHE A 1 86 ? -4.493 17.372 4.830 1.00 79.12 86 PHE A O 1
ATOM 702 N N . GLY A 1 87 ? -3.210 16.932 3.052 1.00 80.56 87 GLY A N 1
ATOM 703 C CA . GLY A 1 87 ? -1.974 16.747 3.800 1.00 80.56 87 GLY A CA 1
ATOM 704 C C . GLY A 1 87 ? -1.811 15.336 4.372 1.00 80.56 87 GLY A C 1
ATOM 705 O O . GLY A 1 87 ? -2.757 14.562 4.533 1.00 80.56 87 GLY A O 1
ATOM 706 N N . VAL A 1 88 ? -0.565 15.014 4.729 1.00 79.88 88 VAL A N 1
ATOM 707 C CA . VAL A 1 88 ? -0.155 13.689 5.231 1.00 79.88 88 VAL A CA 1
ATOM 708 C C . VAL A 1 88 ? -0.860 13.325 6.545 1.00 79.88 88 VAL A C 1
ATOM 710 O O . VAL A 1 88 ? -1.233 12.168 6.749 1.00 79.88 88 VAL A O 1
ATOM 713 N N . SER A 1 89 ? -1.097 14.305 7.424 1.00 75.25 89 SER A N 1
ATOM 714 C CA . SER A 1 89 ? -1.712 14.070 8.737 1.00 75.25 89 SER A CA 1
ATOM 715 C C . SER A 1 89 ? -3.153 13.569 8.628 1.00 75.25 89 SER A C 1
ATOM 717 O O . SER A 1 89 ? -3.529 12.654 9.352 1.00 75.25 89 SER A O 1
ATOM 719 N N . ILE A 1 90 ? -3.946 14.124 7.703 1.00 69.38 90 ILE A N 1
ATOM 720 C CA . ILE A 1 90 ? -5.347 13.723 7.510 1.00 69.38 90 ILE A CA 1
ATOM 721 C C . ILE A 1 90 ? -5.412 12.338 6.856 1.00 69.38 90 ILE A C 1
ATOM 723 O O . ILE A 1 90 ? -6.137 11.470 7.337 1.00 69.38 90 ILE A O 1
ATOM 727 N N . ALA A 1 91 ? -4.591 12.084 5.832 1.00 72.12 91 ALA A N 1
ATOM 728 C CA . ALA A 1 91 ? -4.518 10.771 5.186 1.00 72.12 91 ALA A CA 1
ATOM 729 C C . ALA A 1 91 ? -4.143 9.646 6.171 1.00 72.12 91 ALA A C 1
ATOM 731 O O . ALA A 1 91 ? -4.750 8.577 6.155 1.00 72.12 91 ALA A O 1
ATOM 732 N N . THR A 1 92 ? -3.197 9.907 7.081 1.00 70.88 92 THR A N 1
ATOM 733 C CA . THR A 1 92 ? -2.771 8.939 8.108 1.00 70.88 92 THR A CA 1
ATOM 734 C C . THR A 1 92 ? -3.897 8.587 9.091 1.00 70.88 92 THR A C 1
ATOM 736 O O . THR A 1 92 ? -3.959 7.458 9.579 1.00 70.88 92 THR A O 1
ATOM 739 N N . ILE A 1 93 ? -4.802 9.526 9.393 1.00 69.19 93 ILE A N 1
ATOM 740 C CA . ILE A 1 93 ? -5.961 9.263 10.264 1.00 69.19 93 ILE A CA 1
ATOM 741 C C . ILE A 1 93 ? -6.936 8.308 9.567 1.00 69.19 93 ILE A C 1
ATOM 743 O O . ILE A 1 93 ? -7.343 7.316 10.169 1.00 69.19 93 ILE A O 1
ATOM 747 N N . PHE A 1 94 ? -7.245 8.548 8.290 1.00 65.88 94 PHE A N 1
ATOM 748 C CA . PHE A 1 94 ? -8.122 7.669 7.509 1.00 65.88 94 PHE A CA 1
ATOM 749 C C . PHE A 1 94 ? -7.524 6.275 7.298 1.00 65.88 94 PHE A C 1
ATOM 751 O O . PHE A 1 94 ? -8.224 5.281 7.461 1.00 65.88 94 PHE A O 1
ATOM 758 N N . GLN A 1 95 ? -6.215 6.167 7.060 1.00 67.88 95 GLN A N 1
ATOM 759 C CA . GLN A 1 95 ? -5.542 4.865 7.008 1.00 67.88 95 GLN A CA 1
ATOM 760 C C . GLN A 1 95 ? -5.702 4.052 8.295 1.00 67.88 95 GLN A C 1
ATOM 762 O O . GLN A 1 95 ? -5.825 2.831 8.249 1.00 67.88 95 GLN A O 1
ATOM 767 N N . LYS A 1 96 ? -5.714 4.710 9.459 1.00 69.31 96 LYS A N 1
ATOM 768 C CA . LYS A 1 96 ? -5.926 4.030 10.744 1.00 69.31 96 LYS A CA 1
ATOM 769 C C . LYS A 1 96 ? -7.372 3.555 10.925 1.00 69.31 96 LYS A C 1
ATOM 771 O O . LYS A 1 96 ? -7.573 2.589 11.656 1.00 69.31 96 LYS A O 1
ATOM 776 N N . MET A 1 97 ? -8.349 4.174 10.251 1.00 69.19 97 MET A N 1
ATOM 777 C CA . MET A 1 97 ? -9.743 3.704 10.239 1.00 69.19 97 MET A CA 1
ATOM 778 C C . MET A 1 97 ? -9.884 2.335 9.563 1.00 69.19 97 MET A C 1
ATOM 780 O O . MET A 1 97 ? -10.640 1.502 10.061 1.00 69.19 97 MET A O 1
ATOM 784 N N . SER A 1 98 ? -9.086 2.072 8.518 1.00 73.25 98 SER A N 1
ATOM 785 C CA . SER A 1 98 ? -9.058 0.790 7.795 1.00 73.25 98 SER A CA 1
ATOM 786 C C . SER A 1 98 ? -8.885 -0.411 8.718 1.00 73.25 98 SER A C 1
ATOM 788 O O . SER A 1 98 ? -9.503 -1.446 8.516 1.00 73.25 98 SER A O 1
ATOM 790 N N . LEU A 1 99 ? -8.095 -0.274 9.792 1.00 72.62 99 LEU A N 1
ATOM 791 C CA . LEU A 1 99 ? -7.760 -1.378 10.698 1.00 72.62 99 LEU A CA 1
ATOM 792 C C . LEU A 1 99 ? -8.983 -1.964 11.432 1.00 72.62 99 LEU A C 1
ATOM 794 O O . LEU A 1 99 ? -8.940 -3.103 11.900 1.00 72.62 99 LEU A O 1
ATOM 798 N N . ILE A 1 100 ? -10.073 -1.201 11.547 1.00 78.62 100 ILE A N 1
ATOM 799 C CA . ILE A 1 100 ? -11.278 -1.633 12.262 1.00 78.62 100 ILE A CA 1
ATOM 800 C C . ILE A 1 100 ? -12.074 -2.648 11.438 1.00 78.62 100 ILE A C 1
ATOM 802 O O . ILE A 1 100 ? -12.574 -3.624 12.000 1.00 78.62 100 ILE A O 1
ATOM 806 N N . ALA A 1 101 ? -12.173 -2.462 10.120 1.00 78.56 101 ALA A N 1
ATOM 807 C CA . ALA A 1 101 ? -12.973 -3.338 9.268 1.00 78.56 101 ALA A CA 1
ATOM 808 C C . ALA A 1 101 ? -12.468 -4.801 9.280 1.00 78.56 101 ALA A C 1
ATOM 810 O O . ALA A 1 101 ? -13.275 -5.687 9.571 1.00 78.56 101 ALA A O 1
ATOM 811 N N . PRO A 1 102 ? -11.162 -5.099 9.101 1.00 80.44 102 PRO A N 1
ATOM 812 C CA . PRO A 1 102 ? -10.620 -6.447 9.250 1.00 80.44 102 PRO A CA 1
ATOM 813 C C . PRO A 1 102 ? -10.861 -7.040 10.638 1.00 80.44 102 PRO A C 1
ATOM 815 O O . PRO A 1 102 ? -11.148 -8.228 10.739 1.00 80.44 102 PRO A O 1
ATOM 818 N N . ALA A 1 103 ? -10.785 -6.235 11.705 1.00 84.38 103 ALA A N 1
ATOM 819 C CA . ALA A 1 103 ? -11.020 -6.714 13.066 1.00 84.38 103 ALA A CA 1
ATOM 820 C C . ALA A 1 103 ? -12.480 -7.154 13.279 1.00 84.38 103 ALA A C 1
ATOM 822 O O . ALA A 1 103 ? -12.730 -8.205 13.869 1.00 84.38 103 ALA A O 1
ATOM 823 N N . ILE A 1 104 ? -13.446 -6.387 12.761 1.00 83.94 104 ILE A N 1
ATOM 824 C CA . ILE A 1 104 ? -14.871 -6.749 12.809 1.00 83.94 104 ILE A CA 1
ATOM 825 C C . ILE A 1 104 ? -15.138 -7.989 11.947 1.00 83.94 104 ILE A C 1
ATOM 827 O O . ILE A 1 104 ? -15.819 -8.914 12.393 1.00 83.94 104 ILE A O 1
ATOM 831 N N . LEU A 1 105 ? -14.573 -8.043 10.736 1.00 85.00 105 LEU A N 1
ATOM 832 C CA . LEU A 1 105 ? -14.717 -9.191 9.837 1.00 85.00 105 LEU A CA 1
ATOM 833 C C . LEU A 1 105 ? -14.094 -10.466 10.423 1.00 85.00 105 LEU A C 1
ATOM 835 O O . LEU A 1 105 ? -14.675 -11.536 10.273 1.00 85.00 105 LEU A O 1
ATOM 839 N N . ALA A 1 106 ? -12.965 -10.377 11.130 1.00 85.94 106 ALA A N 1
ATOM 840 C CA . ALA A 1 106 ? -12.354 -11.515 11.820 1.00 85.94 106 ALA A CA 1
ATOM 841 C C . ALA A 1 106 ? -13.295 -12.120 12.877 1.00 85.94 106 ALA A C 1
ATOM 843 O O . ALA A 1 106 ? -13.473 -13.336 12.938 1.00 85.94 106 ALA A O 1
ATOM 844 N N . ILE A 1 107 ? -13.968 -11.278 13.663 1.00 87.38 107 ILE A N 1
ATOM 845 C CA . ILE A 1 107 ? -14.935 -11.738 14.669 1.00 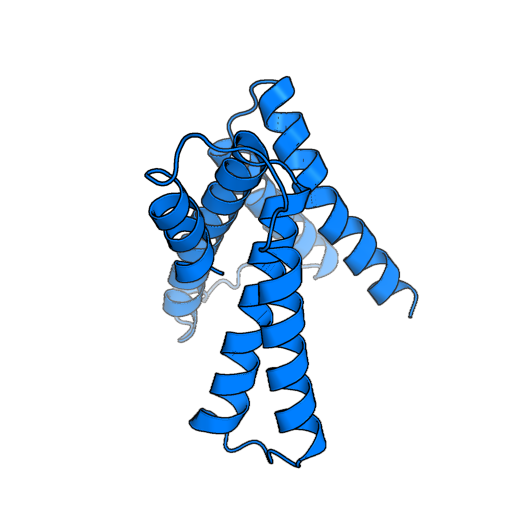87.38 107 ILE A CA 1
ATOM 846 C C . ILE A 1 107 ? -16.190 -12.308 13.992 1.00 87.38 107 ILE A C 1
ATOM 848 O O . ILE A 1 107 ? -16.655 -13.383 14.361 1.00 87.38 107 ILE A O 1
ATOM 852 N N . SER A 1 108 ? -16.731 -11.613 12.986 1.00 85.44 108 SER A N 1
AT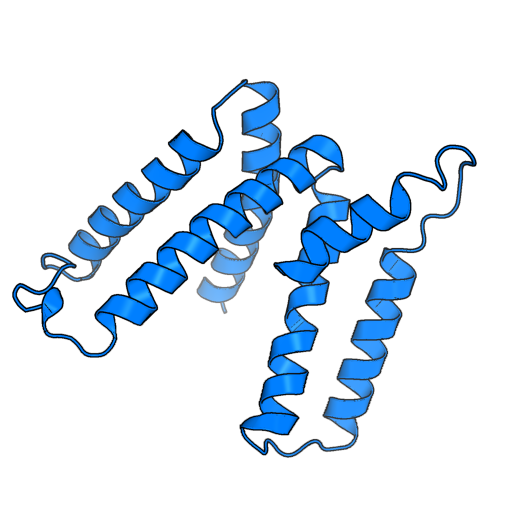OM 853 C CA . SER A 1 108 ? -18.018 -11.972 12.378 1.00 85.44 108 SER A CA 1
ATOM 854 C C . SER A 1 108 ? -17.944 -13.138 11.388 1.00 85.44 108 SER A C 1
ATOM 856 O O . SER A 1 108 ? -18.857 -13.957 11.372 1.00 85.44 108 SER A O 1
ATOM 858 N N . LEU A 1 109 ? -16.922 -13.188 10.527 1.00 89.06 109 LEU A N 1
ATOM 859 C CA . LEU A 1 109 ? -16.806 -14.186 9.453 1.00 89.06 109 LEU A CA 1
ATOM 860 C C . LEU A 1 109 ? -15.943 -15.381 9.850 1.00 89.06 109 LEU A C 1
ATOM 862 O O . LEU A 1 109 ? -16.252 -16.504 9.464 1.00 89.06 109 LEU A O 1
ATOM 866 N N . TYR A 1 110 ? -14.867 -15.148 10.605 1.00 87.31 110 TYR A N 1
ATOM 867 C CA . TYR A 1 110 ? -13.933 -16.207 11.008 1.00 87.31 110 TYR A CA 1
ATOM 868 C C . TYR A 1 110 ? -14.236 -16.771 12.401 1.00 87.31 110 TYR A C 1
ATOM 870 O O . TYR A 1 110 ? -13.554 -17.690 12.849 1.00 87.31 110 TYR A O 1
ATOM 878 N N . GLY A 1 111 ? -15.260 -16.240 13.082 1.00 86.50 111 GLY A N 1
ATOM 879 C CA . GLY A 1 111 ? -15.678 -16.700 14.404 1.00 86.50 111 GLY A CA 1
ATOM 880 C C . GLY A 1 111 ? -14.600 -16.509 15.468 1.00 86.50 111 GLY A C 1
ATOM 881 O O . GLY A 1 111 ? -14.541 -17.284 16.424 1.00 86.50 111 GLY A O 1
ATOM 882 N N . GLU A 1 112 ? -13.713 -15.520 15.298 1.00 87.19 112 GLU A N 1
ATOM 883 C CA . GLU A 1 112 ? -12.674 -15.276 16.289 1.00 87.19 112 GLU A CA 1
ATOM 884 C C . GLU A 1 112 ? -13.289 -14.967 17.661 1.00 87.19 112 GLU A C 1
ATOM 886 O O . GLU A 1 112 ? -14.212 -14.151 17.760 1.00 87.19 112 GLU A O 1
ATOM 891 N N . PRO A 1 113 ? -12.733 -15.531 18.751 1.00 86.62 113 PRO A N 1
ATOM 892 C CA . PRO A 1 113 ? -13.182 -15.190 20.086 1.00 86.62 113 PRO A CA 1
ATOM 893 C C . PRO A 1 113 ? -12.988 -13.689 20.318 1.00 86.62 113 PRO A C 1
ATOM 895 O O . PRO A 1 113 ? -11.898 -13.137 20.102 1.00 86.62 113 PRO A O 1
ATOM 898 N N . ALA A 1 114 ? -14.061 -13.053 20.783 1.00 84.75 114 ALA A N 1
ATOM 899 C CA . ALA A 1 114 ? -14.132 -11.639 21.121 1.00 84.75 114 ALA A CA 1
ATOM 900 C C . ALA A 1 114 ? -14.213 -11.471 22.649 1.00 84.75 114 ALA A C 1
ATOM 902 O O . ALA A 1 114 ? -15.274 -11.142 23.181 1.00 84.75 114 ALA A O 1
ATOM 903 N N . PRO A 1 115 ? -13.115 -11.727 23.392 1.00 91.50 115 PRO A N 1
ATOM 904 C CA . PRO A 1 115 ? -13.086 -11.439 24.816 1.00 91.50 115 PRO A CA 1
ATOM 905 C C . PRO A 1 115 ? -13.296 -9.942 25.045 1.00 91.50 115 PRO A C 1
ATOM 907 O O . PRO A 1 115 ? -13.019 -9.112 24.173 1.00 91.50 115 PRO A O 1
ATOM 910 N N . TRP A 1 116 ? -13.716 -9.593 26.260 1.00 88.81 116 TRP A N 1
ATOM 911 C CA . TRP A 1 116 ? -14.005 -8.212 26.647 1.00 88.81 116 TRP A CA 1
ATOM 912 C C . TRP A 1 116 ? -12.870 -7.233 26.304 1.00 88.81 116 TRP A C 1
ATOM 914 O O . TRP A 1 116 ? -13.117 -6.123 25.844 1.00 88.81 116 TRP A O 1
ATOM 924 N N . THR A 1 117 ? -11.614 -7.673 26.413 1.00 89.31 117 THR A N 1
ATOM 925 C CA . THR A 1 117 ? -10.429 -6.884 26.047 1.00 89.31 117 THR A CA 1
ATOM 926 C C . THR A 1 117 ? -10.386 -6.491 24.567 1.00 89.31 117 THR A C 1
ATOM 928 O O . THR A 1 117 ? -10.072 -5.339 24.267 1.00 89.31 117 THR A O 1
ATOM 931 N N . LYS A 1 118 ? -10.736 -7.396 23.636 1.00 86.31 118 LYS A N 1
ATOM 932 C CA . LYS A 1 118 ? -10.810 -7.078 22.197 1.00 86.31 118 LYS A CA 1
ATOM 933 C C . LYS A 1 118 ? -11.927 -6.072 21.922 1.00 86.31 118 LYS A C 1
ATOM 935 O O . LYS A 1 118 ? -11.705 -5.107 21.197 1.00 86.31 118 LYS A O 1
ATOM 940 N N . ILE A 1 119 ? -13.097 -6.262 22.537 1.00 87.31 119 ILE A N 1
ATOM 941 C CA . ILE A 1 119 ? -14.254 -5.370 22.361 1.00 87.31 119 ILE A CA 1
ATOM 942 C C . ILE A 1 119 ? -13.923 -3.961 22.869 1.00 87.31 119 ILE A C 1
ATOM 944 O O . ILE A 1 119 ? -14.093 -2.987 22.135 1.00 87.31 119 ILE A O 1
ATOM 948 N N . CYS A 1 120 ? -13.371 -3.841 24.080 1.00 90.88 120 CYS A N 1
ATOM 949 C CA . CYS A 1 120 ? -12.920 -2.557 24.618 1.00 90.88 120 CYS A CA 1
ATOM 950 C C . CYS A 1 120 ? -11.845 -1.905 23.739 1.00 90.88 120 CYS A C 1
ATOM 952 O O . CYS A 1 120 ? -11.890 -0.696 23.529 1.00 90.88 120 CYS A O 1
ATOM 954 N N . GLY A 1 121 ? -10.907 -2.687 23.197 1.00 88.44 121 GLY A N 1
ATOM 955 C CA . GLY A 1 121 ? -9.881 -2.188 22.280 1.00 88.44 121 GLY A CA 1
ATOM 956 C C . GLY A 1 121 ? -10.465 -1.601 20.993 1.00 88.44 121 GLY A C 1
ATOM 957 O O . GLY A 1 121 ? -10.073 -0.506 20.594 1.00 88.44 121 GLY A O 1
ATOM 958 N N . ILE A 1 122 ? -11.440 -2.281 20.379 1.00 86.75 122 ILE A N 1
ATOM 959 C CA . ILE A 1 122 ? -12.136 -1.789 19.179 1.00 86.75 122 ILE A CA 1
ATOM 960 C C . ILE A 1 122 ? -12.902 -0.497 19.495 1.00 86.75 122 ILE A C 1
ATOM 962 O O . ILE A 1 122 ? -12.784 0.480 18.756 1.00 86.75 122 ILE A O 1
ATOM 966 N N . LEU A 1 123 ? -13.628 -0.447 20.617 1.00 87.94 123 LEU A N 1
ATOM 967 C CA . LEU A 1 123 ? -14.353 0.756 21.044 1.00 87.94 123 LEU A CA 1
ATOM 968 C C . LEU A 1 123 ? -13.412 1.944 21.297 1.00 87.94 123 LEU A C 1
ATOM 970 O O . LEU A 1 123 ? -13.689 3.057 20.849 1.00 87.94 123 LEU A O 1
ATOM 974 N N . LEU A 1 124 ? -12.280 1.713 21.967 1.00 88.69 124 LEU A N 1
ATOM 975 C CA . LEU A 1 124 ? -11.259 2.739 22.188 1.00 88.69 124 LEU A CA 1
ATOM 976 C C . LEU A 1 124 ? -10.624 3.215 20.877 1.00 88.69 124 LEU A C 1
ATOM 978 O O . LEU A 1 124 ? -10.375 4.411 20.732 1.00 88.69 124 LEU A O 1
ATOM 982 N N . ALA A 1 125 ? -10.389 2.318 19.916 1.00 83.50 125 ALA A N 1
ATOM 983 C CA . ALA A 1 125 ? -9.870 2.687 18.600 1.00 83.50 125 ALA A CA 1
ATOM 984 C C . ALA A 1 125 ? -10.854 3.593 17.844 1.00 83.50 125 ALA A C 1
ATOM 986 O O . ALA A 1 125 ? -10.448 4.636 17.328 1.00 83.50 125 ALA A O 1
ATOM 987 N N . ILE A 1 126 ? -12.148 3.248 17.850 1.00 81.56 126 ILE A N 1
ATOM 988 C CA . ILE A 1 126 ? -13.214 4.082 17.273 1.00 81.56 126 ILE A CA 1
ATOM 989 C C . ILE A 1 126 ? -13.239 5.460 17.953 1.00 81.56 126 ILE A C 1
ATOM 991 O O . ILE A 1 126 ? -13.248 6.484 17.270 1.00 81.56 126 ILE A O 1
ATOM 995 N N . LEU A 1 127 ? -13.183 5.509 19.288 1.00 84.19 127 LEU A N 1
ATOM 996 C CA . LEU A 1 127 ? -13.172 6.769 20.036 1.00 84.19 127 LEU A CA 1
ATOM 997 C C . LEU A 1 127 ? -11.947 7.634 19.695 1.00 84.19 127 LEU A C 1
ATOM 999 O O . LEU A 1 127 ? -12.086 8.833 19.450 1.00 84.19 127 LEU A O 1
ATOM 1003 N N . ALA A 1 128 ? -10.755 7.036 19.643 1.00 82.31 128 ALA A N 1
ATOM 1004 C CA . ALA A 1 128 ? -9.520 7.735 19.294 1.00 82.31 128 ALA A CA 1
ATOM 1005 C C . ALA A 1 128 ? -9.599 8.352 17.892 1.00 82.31 128 ALA A C 1
ATOM 1007 O O . ALA A 1 128 ? -9.173 9.485 17.684 1.00 82.31 128 ALA A O 1
ATOM 1008 N N . ILE A 1 129 ? -10.190 7.633 16.942 1.00 74.00 129 ILE A N 1
ATOM 1009 C CA . ILE A 1 129 ? -10.406 8.112 15.579 1.00 74.00 129 ILE A CA 1
ATOM 1010 C C . ILE A 1 129 ? -11.359 9.309 15.546 1.00 74.00 129 ILE A C 1
ATOM 1012 O O . ILE A 1 129 ? -11.065 10.295 14.867 1.00 74.00 129 ILE A O 1
ATOM 1016 N N . VAL A 1 130 ? -12.474 9.254 16.283 1.00 76.38 130 VAL A N 1
ATOM 1017 C CA . VAL A 1 130 ? -13.416 10.381 16.386 1.00 76.38 130 VAL A CA 1
ATOM 1018 C C . VAL A 1 130 ? -12.707 11.611 16.953 1.00 76.38 130 VAL A C 1
ATOM 1020 O O . VAL A 1 130 ? -12.818 12.697 16.388 1.00 76.38 130 VAL A O 1
ATOM 1023 N N . LEU A 1 131 ? -11.912 11.437 18.012 1.00 79.06 131 LEU A N 1
ATOM 1024 C CA . LEU A 1 131 ? -11.148 12.523 18.630 1.00 79.06 131 LEU A CA 1
ATOM 1025 C C . LEU A 1 131 ? -10.063 13.092 17.702 1.00 79.06 131 LEU A C 1
ATOM 1027 O O . LEU A 1 131 ? -9.902 14.307 17.641 1.00 79.06 131 LEU A O 1
ATOM 1031 N N . LEU A 1 132 ? -9.350 12.245 16.952 1.00 72.06 132 LEU A N 1
ATOM 1032 C CA . LEU A 1 132 ? -8.346 12.677 15.969 1.00 72.06 132 LEU A CA 1
ATOM 1033 C C . LEU A 1 132 ? -8.971 13.403 14.771 1.00 72.06 132 LEU A C 1
ATOM 1035 O O . LEU A 1 132 ? -8.353 14.303 14.205 1.00 72.06 132 LEU A O 1
ATOM 1039 N N . SER A 1 133 ? -10.191 13.020 14.396 1.00 66.88 133 SER A N 1
ATOM 1040 C CA . SER A 1 133 ? -10.951 13.662 13.317 1.00 66.88 133 SER A CA 1
ATOM 1041 C C . SER A 1 133 ? -11.580 14.987 13.764 1.00 66.88 133 SER A C 1
ATOM 1043 O O . SER A 1 133 ? -11.896 15.840 12.933 1.00 66.88 133 SER A O 1
ATOM 1045 N N . TYR A 1 134 ? -11.750 15.191 15.073 1.00 69.38 134 TYR A N 1
ATOM 1046 C CA . TYR A 1 134 ? -12.332 16.400 15.638 1.00 69.38 134 TYR A CA 1
ATOM 1047 C C . TYR A 1 134 ? -11.326 17.561 15.625 1.00 69.38 134 TYR A C 1
ATOM 1049 O O . TYR A 1 134 ? -10.521 17.751 16.538 1.00 69.38 134 TYR A O 1
ATOM 1057 N N . LYS A 1 135 ? -11.374 18.378 14.570 1.00 56.16 135 LYS A N 1
ATOM 1058 C CA . LYS A 1 135 ? -10.543 19.581 14.439 1.00 56.16 135 LYS A CA 1
ATOM 1059 C C . LYS A 1 135 ? -11.223 20.777 15.120 1.00 56.16 135 LYS A C 1
ATOM 1061 O O . LYS A 1 135 ? -12.266 21.247 14.674 1.00 56.16 135 LYS A O 1
ATOM 1066 N N . LYS A 1 136 ? -10.622 21.315 16.186 1.00 43.03 136 LYS A N 1
ATOM 1067 C CA . LYS A 1 136 ? -11.104 22.536 16.858 1.00 43.03 136 LYS A CA 1
ATOM 1068 C C . LYS A 1 136 ? -10.622 23.789 16.099 1.00 43.03 136 LYS A C 1
ATOM 1070 O O . LYS A 1 136 ? -9.491 24.218 16.290 1.00 43.03 136 LYS A O 1
ATOM 1075 N N . GLY A 1 137 ? -11.497 24.371 15.267 1.00 37.84 137 GLY A N 1
ATOM 1076 C CA . GLY A 1 137 ? -11.405 25.752 14.748 1.00 37.84 137 GLY A CA 1
ATOM 1077 C C . GLY A 1 137 ? -10.972 25.910 13.279 1.00 37.84 137 GLY A C 1
ATOM 1078 O O . GLY A 1 137 ? -9.805 25.736 12.951 1.00 37.84 137 GLY A O 1
ATOM 1079 N N . LYS A 1 138 ? -11.896 26.240 12.370 1.00 35.38 138 LYS A N 1
ATOM 1080 C CA . LYS A 1 138 ? -12.372 27.584 11.977 1.00 35.38 138 LYS A CA 1
ATOM 1081 C C . LYS A 1 138 ? -13.506 27.371 10.966 1.00 35.38 138 LYS A C 1
ATOM 1083 O O . LYS A 1 138 ? -13.372 26.579 10.043 1.00 35.38 138 LYS A O 1
ATOM 1088 N N . THR A 1 139 ? -14.623 28.029 11.231 1.00 46.88 139 THR A N 1
ATOM 1089 C CA . THR A 1 139 ? -15.851 28.060 10.440 1.00 46.88 139 THR A CA 1
ATOM 1090 C C . THR A 1 139 ? -15.575 28.555 9.024 1.00 46.88 139 THR A C 1
ATOM 1092 O O . THR A 1 139 ? -15.153 29.693 8.880 1.00 46.88 139 THR A O 1
ATOM 1095 N N . GLU A 1 140 ? -15.774 27.687 8.035 1.00 40.47 140 GLU A N 1
ATOM 1096 C CA . GLU A 1 140 ? -16.263 27.905 6.660 1.00 40.47 140 GLU A CA 1
ATOM 1097 C C . GLU A 1 140 ? -16.042 26.568 5.919 1.00 40.47 140 GLU A C 1
ATOM 1099 O O . GLU A 1 140 ? -15.062 25.879 6.174 1.00 40.47 140 GLU A O 1
ATOM 1104 N N . ASP A 1 141 ? -16.992 26.143 5.087 1.00 41.81 141 ASP A N 1
ATOM 1105 C CA . ASP A 1 141 ? -17.027 24.851 4.367 1.00 41.81 141 ASP A CA 1
ATOM 1106 C C . ASP A 1 141 ? -17.491 23.588 5.118 1.00 41.81 141 ASP A C 1
ATOM 1108 O O . ASP A 1 141 ? -16.945 22.491 4.977 1.00 41.81 141 ASP A O 1
ATOM 1112 N N . SER A 1 142 ? -18.643 23.679 5.788 1.00 42.00 142 SER A N 1
ATOM 1113 C CA . SER A 1 142 ? -19.419 22.494 6.202 1.00 42.00 142 SER A CA 1
ATOM 1114 C C . SER A 1 142 ? -19.882 21.606 5.025 1.00 42.00 142 SER A C 1
ATOM 1116 O O . SER A 1 142 ? -20.302 20.473 5.250 1.00 42.00 142 SER A O 1
ATOM 1118 N N . LEU A 1 143 ? -19.794 22.076 3.769 1.00 41.56 143 LEU A N 1
ATOM 1119 C CA . LEU A 1 143 ? -20.239 21.339 2.575 1.00 41.56 143 LEU A CA 1
ATOM 1120 C C . LEU A 1 143 ? -19.196 20.346 2.015 1.00 41.56 143 LEU A C 1
ATOM 1122 O O . LEU A 1 143 ? -19.563 19.407 1.309 1.00 41.56 143 LEU A O 1
ATOM 1126 N N . HIS A 1 144 ? -17.909 20.491 2.358 1.00 47.88 144 HIS A N 1
ATOM 1127 C CA . HIS A 1 144 ? -16.833 19.612 1.866 1.00 47.88 144 HIS A CA 1
ATOM 1128 C C . HIS A 1 144 ? -16.505 18.438 2.806 1.00 47.88 144 HIS A C 1
ATOM 1130 O O . HIS A 1 144 ? -15.821 17.495 2.401 1.00 47.88 144 HIS A O 1
ATOM 1136 N N . LEU A 1 145 ? -17.035 18.442 4.035 1.00 46.44 145 LEU A N 1
ATOM 1137 C CA . LEU A 1 145 ? -16.737 17.441 5.065 1.00 46.44 145 LEU A CA 1
ATOM 1138 C C . LEU A 1 145 ? -17.299 16.046 4.728 1.00 46.44 145 LEU A C 1
ATOM 1140 O O . LEU A 1 145 ? -16.613 15.045 4.921 1.00 46.44 145 LEU A O 1
ATOM 1144 N N . GLY A 1 146 ? -18.509 15.974 4.161 1.00 47.78 146 GLY A N 1
ATOM 1145 C CA . GLY A 1 146 ? -19.123 14.702 3.752 1.00 47.78 146 GLY A CA 1
ATOM 1146 C C . GLY A 1 146 ? -18.332 13.994 2.649 1.00 47.78 146 GLY A C 1
ATOM 1147 O O . GLY A 1 146 ? -18.103 12.790 2.716 1.00 47.78 146 GLY A O 1
ATOM 1148 N N . TRP A 1 147 ? -17.817 14.758 1.684 1.00 45.88 147 TRP A N 1
ATOM 1149 C CA . TRP A 1 147 ? -16.982 14.235 0.601 1.00 45.88 147 TRP A CA 1
ATOM 1150 C C . TRP A 1 147 ? -15.549 13.925 1.073 1.00 45.88 147 TRP A C 1
ATOM 1152 O O . TRP A 1 147 ? -14.958 12.951 0.612 1.00 45.88 147 TRP A O 1
ATOM 1162 N N . MET A 1 148 ? -15.008 14.684 2.037 1.00 49.41 148 MET A N 1
ATOM 1163 C CA . MET A 1 148 ? -13.716 14.398 2.688 1.00 49.41 148 MET A CA 1
ATOM 1164 C C . MET A 1 148 ? -13.707 13.080 3.460 1.00 49.41 148 MET A C 1
ATOM 1166 O O . MET A 1 148 ? -12.674 12.419 3.495 1.00 49.41 148 MET A O 1
ATOM 1170 N N . VAL A 1 149 ? -14.827 12.707 4.085 1.00 51.97 149 VAL A N 1
ATOM 1171 C CA . VAL A 1 149 ? -14.948 11.450 4.837 1.00 51.97 149 VAL A CA 1
ATOM 1172 C C . VAL A 1 149 ? -15.271 10.281 3.910 1.00 51.97 149 VAL A C 1
ATOM 1174 O O . VAL A 1 149 ? -14.710 9.204 4.092 1.00 51.97 149 VAL A O 1
ATOM 1177 N N . PHE A 1 150 ? -16.120 10.479 2.898 1.00 51.41 150 PHE A N 1
ATOM 1178 C CA . PHE A 1 150 ? -16.586 9.397 2.026 1.00 51.41 150 PHE A CA 1
ATOM 1179 C C . PHE A 1 150 ? -15.496 8.839 1.099 1.00 51.41 150 PHE A C 1
ATOM 1181 O O . PHE A 1 150 ? -15.396 7.625 0.950 1.00 51.41 150 PHE A O 1
ATOM 1188 N N . TYR A 1 151 ? -14.643 9.689 0.509 1.00 51.69 151 TYR A N 1
ATOM 1189 C CA . TYR A 1 151 ? -13.603 9.211 -0.414 1.00 51.69 151 TYR A CA 1
ATOM 1190 C C . TYR A 1 151 ? -12.618 8.233 0.255 1.00 51.69 151 TYR A C 1
ATOM 1192 O O . TYR A 1 151 ? -12.427 7.148 -0.284 1.00 51.69 151 TYR A O 1
ATOM 1200 N N . PRO A 1 152 ? -12.026 8.531 1.427 1.00 53.28 152 PRO A N 1
ATOM 1201 C CA . PRO A 1 152 ? -11.092 7.605 2.055 1.00 53.28 152 PRO A CA 1
ATOM 1202 C C . PRO A 1 152 ? -11.786 6.403 2.715 1.00 53.28 152 PRO A C 1
ATOM 1204 O O . PRO A 1 152 ? -11.295 5.293 2.578 1.00 53.28 152 PRO A O 1
ATOM 1207 N N . SER A 1 153 ? -12.925 6.580 3.394 1.00 50.16 153 SER A N 1
ATOM 1208 C CA . SER A 1 153 ? -13.549 5.507 4.202 1.00 50.16 153 SER A CA 1
ATOM 1209 C C . SER A 1 153 ? -14.183 4.360 3.406 1.00 50.16 153 SER A C 1
ATOM 1211 O O . SER A 1 153 ? -14.406 3.290 3.960 1.00 50.16 153 SER A O 1
ATOM 1213 N N . VAL A 1 154 ? -14.477 4.553 2.117 1.00 47.69 154 VAL A N 1
ATOM 1214 C CA . VAL A 1 154 ? -15.015 3.485 1.252 1.00 47.69 154 VAL A CA 1
ATOM 1215 C C . VAL A 1 154 ? -13.906 2.559 0.724 1.00 47.69 154 VAL A C 1
ATOM 1217 O O . VAL A 1 154 ? -14.191 1.432 0.328 1.00 47.69 154 VAL A O 1
ATOM 1220 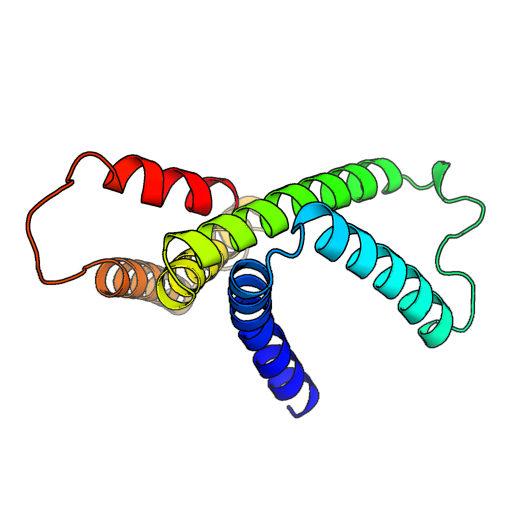N N . PHE A 1 155 ? -12.644 3.003 0.741 1.00 44.44 155 PHE A N 1
ATOM 1221 C CA . PHE A 1 155 ? -11.501 2.265 0.177 1.00 44.44 155 PHE A CA 1
ATOM 1222 C C . PHE A 1 155 ? -10.356 1.993 1.167 1.00 44.44 155 PHE A C 1
ATOM 1224 O O . PHE A 1 155 ? -9.419 1.272 0.810 1.00 44.44 155 PHE A O 1
ATOM 1231 N N . PHE A 1 156 ? -10.432 2.550 2.380 1.00 44.72 156 PHE A N 1
ATOM 1232 C CA . PHE A 1 156 ? -9.599 2.223 3.538 1.00 44.72 156 PHE A CA 1
ATOM 1233 C C . PHE A 1 156 ? -10.424 1.435 4.546 1.00 44.72 156 PHE A C 1
ATOM 1235 O O . PHE A 1 156 ? -10.049 0.271 4.802 1.00 44.72 156 PHE A O 1
#

pLDDT: mean 81.35, std 15.84, range [35.38, 96.38]

Radius of gyration: 18.96 Å; chains: 1; bounding box: 36×50×43 Å

Secondary structure (DSSP, 8-state):
-HHHHHHHHHHHHHHHHHHHHHHTT--HHHHHHHHHHHHHHHHHHHHTS-SS-TTGGG-TTHHHHHHHHHHHHHHHHHHHHHHHHHHHHHHHHHHHHHTHHHHHHHHHHS-----HHHHHHHHHHHHHHHHHH------S-TTTHHHHHHHHHTT-